Protein AF-A0A947ZD63-F1 (afdb_monomer_lite)

Radius of gyration: 18.35 Å; chains: 1; bounding box: 46×31×53 Å

Foldseek 3Di:
DPDPVVPPCLVVQEDEDEQVQDDPVSLVVSVVVVRAAYEYPDCPVPDNVSRHVDPVSNVVNVVVVVVVVVVVVCLCPPLPVVDDPDDDDVSVVVSVVSSVVVSVVVVVVVVVVD

Secondary structure (DSSP, 8-state):
---GGGGSSGGGSEEEE-GGG--HHHHHHHHHTT-SEEEESS-TT--HHHH-S-HHHHHHHHHHHHHHHHHHHHHHHHS-TT---S-SHHHHHHHHHHHHHHHHHHHHHHHHH-

Sequence (114 aa):
MFGRAARRNLWQIASPFDAGYASNANLKAIKDKGVKHVCFHKKRGISIAEMTKSLWIFKRLRNFRAGIEGMISYLKRCVGLDRCTWKGLDHFKSYAWAAVVSANAVLLGRMLIC

Structure (mmCIF, N/CA/C/O backbone):
data_AF-A0A947ZD63-F1
#
_entry.id   AF-A0A947ZD63-F1
#
loop_
_atom_site.group_PDB
_atom_site.id
_atom_site.type_symbol
_atom_site.label_atom_id
_atom_site.label_alt_id
_atom_site.label_comp_id
_atom_site.label_asym_id
_atom_site.label_entity_id
_atom_site.label_seq_id
_atom_site.pdbx_PDB_ins_code
_atom_site.Cartn_x
_atom_site.Cartn_y
_atom_site.Cartn_z
_atom_site.occupancy
_atom_site.B_iso_or_equiv
_atom_site.auth_seq_id
_atom_site.auth_comp_id
_atom_site.auth_asym_id
_atom_site.auth_atom_id
_atom_site.pdbx_PDB_model_num
ATOM 1 N N . MET A 1 1 ? -5.362 -20.966 28.071 1.00 34.56 1 MET A N 1
ATOM 2 C CA . MET A 1 1 ? -5.253 -21.631 26.754 1.00 34.56 1 MET A CA 1
ATOM 3 C C . MET A 1 1 ? -6.141 -20.911 25.737 1.00 34.56 1 MET A C 1
ATOM 5 O O . MET A 1 1 ? -7.329 -21.178 25.698 1.00 34.56 1 MET A O 1
ATOM 9 N N . PHE A 1 2 ? -5.608 -19.979 24.939 1.00 34.69 2 PHE A N 1
ATOM 10 C CA . PHE A 1 2 ? -6.352 -19.370 23.824 1.00 34.69 2 PHE A CA 1
ATOM 11 C C . PHE A 1 2 ? -5.728 -19.823 22.502 1.00 34.69 2 PHE A C 1
ATOM 13 O O . PHE A 1 2 ? -4.538 -19.637 22.250 1.00 34.69 2 PHE A O 1
ATOM 20 N N . GLY A 1 3 ? -6.537 -20.535 21.721 1.00 33.91 3 GLY A N 1
ATOM 21 C CA . GLY A 1 3 ? -6.114 -21.419 20.644 1.00 33.91 3 GLY A CA 1
ATOM 22 C C . GLY A 1 3 ? -5.348 -20.740 19.510 1.00 33.91 3 GLY A C 1
ATOM 23 O O . GLY A 1 3 ? -5.801 -19.785 18.881 1.00 33.91 3 GLY A O 1
ATOM 24 N N . ARG A 1 4 ? -4.213 -21.356 19.169 1.00 42.09 4 ARG A N 1
ATOM 25 C CA . ARG A 1 4 ? -3.399 -21.128 17.964 1.00 42.09 4 ARG A CA 1
ATOM 26 C C . ARG A 1 4 ? -4.185 -21.212 16.638 1.00 42.09 4 ARG A C 1
ATOM 28 O O . ARG A 1 4 ? -3.682 -20.726 15.628 1.00 42.09 4 ARG A O 1
ATOM 35 N N . ALA A 1 5 ? -5.401 -21.764 16.638 1.00 38.59 5 ALA A N 1
ATOM 36 C CA . ALA A 1 5 ? -6.229 -21.994 15.452 1.00 38.59 5 ALA A CA 1
ATOM 37 C C . ALA A 1 5 ? -6.822 -20.716 14.819 1.00 38.59 5 ALA A C 1
AT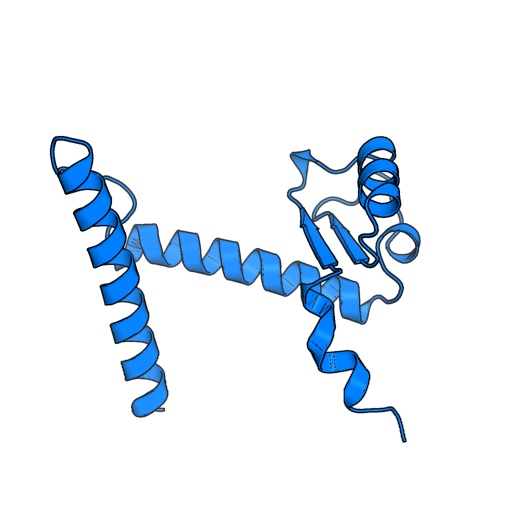OM 39 O O . ALA A 1 5 ? -6.961 -20.652 13.601 1.00 38.59 5 ALA A O 1
ATOM 40 N N . ALA A 1 6 ? -7.092 -19.655 15.591 1.00 44.16 6 ALA A N 1
ATOM 41 C CA . ALA A 1 6 ? -7.706 -18.427 15.056 1.00 44.16 6 ALA A CA 1
ATOM 42 C C . ALA A 1 6 ? -6.762 -17.577 14.174 1.00 44.16 6 ALA A C 1
ATOM 44 O O . ALA A 1 6 ? -7.188 -16.600 13.559 1.00 44.16 6 ALA A O 1
ATOM 45 N N . ARG A 1 7 ? -5.469 -17.929 14.100 1.00 49.38 7 ARG A N 1
ATOM 46 C CA . ARG A 1 7 ? -4.450 -17.157 13.372 1.00 49.38 7 ARG A CA 1
ATOM 47 C C . ARG A 1 7 ? -4.406 -17.416 11.864 1.00 49.38 7 ARG A C 1
ATOM 49 O O . ARG A 1 7 ? -3.915 -16.54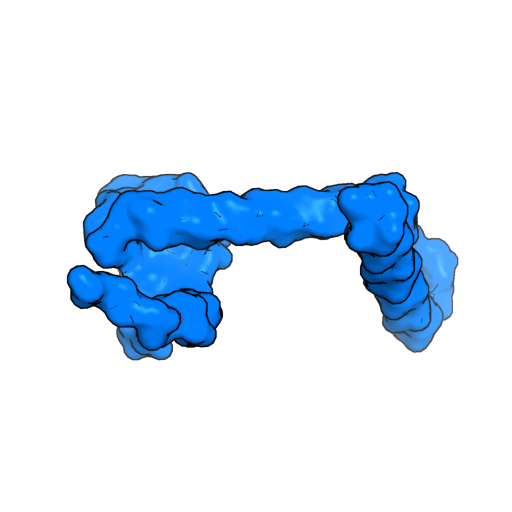9 11.149 1.00 49.38 7 ARG A O 1
ATOM 56 N N . ARG A 1 8 ? -4.900 -18.558 11.371 1.00 47.03 8 ARG A N 1
ATOM 57 C CA . ARG A 1 8 ? -4.684 -18.967 9.966 1.00 47.03 8 ARG A CA 1
ATOM 58 C C . ARG A 1 8 ? -5.659 -18.347 8.959 1.00 47.03 8 ARG A C 1
ATOM 60 O O . ARG A 1 8 ? -5.320 -18.280 7.786 1.00 47.03 8 ARG A O 1
ATOM 67 N N . ASN A 1 9 ? -6.799 -17.807 9.402 1.00 51.88 9 ASN A N 1
ATOM 68 C CA . ASN A 1 9 ? -7.886 -17.442 8.477 1.00 51.88 9 ASN A CA 1
ATOM 69 C C . ASN A 1 9 ? -8.280 -15.960 8.537 1.00 51.88 9 ASN A C 1
ATOM 71 O O . ASN A 1 9 ? -9.207 -15.559 7.843 1.00 51.88 9 ASN A O 1
ATOM 75 N N . LEU A 1 10 ? -7.602 -15.131 9.346 1.00 55.19 10 LEU A N 1
ATOM 76 C CA . LEU A 1 10 ? -7.974 -13.720 9.531 1.00 55.19 10 LEU A CA 1
ATOM 77 C C . LEU A 1 10 ? -8.042 -12.966 8.193 1.00 55.19 10 LEU A C 1
ATOM 79 O O . LEU A 1 10 ? -8.938 -12.157 8.000 1.00 55.19 10 LEU A O 1
ATOM 83 N N . TRP A 1 11 ? -7.144 -13.282 7.260 1.00 54.34 11 TRP A N 1
ATOM 84 C CA . TRP A 1 11 ? -7.041 -12.625 5.954 1.00 54.34 11 TRP A CA 1
ATOM 85 C C . TRP A 1 11 ? -8.070 -13.094 4.918 1.00 54.34 11 TRP A C 1
ATOM 87 O O . TRP A 1 11 ? -8.286 -12.397 3.938 1.00 54.34 11 TRP A O 1
ATOM 97 N N . GLN A 1 12 ? -8.733 -14.236 5.129 1.00 56.41 12 GLN A N 1
ATOM 98 C CA . GLN A 1 12 ? -9.784 -14.727 4.221 1.00 56.41 12 GLN A CA 1
ATOM 99 C C . GLN A 1 12 ? -11.131 -14.027 4.448 1.00 56.41 12 GLN A C 1
ATOM 101 O O . GLN A 1 12 ? -12.002 -14.046 3.589 1.00 56.41 12 GLN A O 1
ATOM 106 N N . ILE A 1 13 ? -11.312 -13.422 5.624 1.00 61.84 13 ILE A N 1
ATOM 107 C CA . ILE A 1 13 ? -12.584 -12.845 6.090 1.00 61.84 13 ILE A CA 1
ATOM 108 C C . ILE A 1 13 ? -12.427 -11.392 6.545 1.00 61.84 13 ILE A C 1
ATOM 110 O O . ILE A 1 13 ? -13.314 -10.864 7.225 1.00 61.84 13 ILE A O 1
ATOM 114 N N . ALA A 1 14 ? -11.295 -10.759 6.228 1.00 72.62 14 ALA A N 1
ATOM 115 C CA . ALA A 1 14 ? -11.003 -9.393 6.620 1.00 72.62 14 ALA A CA 1
ATOM 116 C C . ALA A 1 14 ? -10.478 -8.564 5.456 1.00 72.62 14 ALA A C 1
ATOM 118 O O . ALA A 1 14 ? -9.602 -9.010 4.720 1.00 72.62 14 ALA A O 1
ATOM 119 N N . SER A 1 15 ? -10.987 -7.342 5.320 1.00 72.75 15 SER A N 1
ATOM 120 C CA . SER A 1 15 ? -10.625 -6.469 4.208 1.00 72.75 15 SER A CA 1
ATOM 121 C C . SER A 1 15 ? -10.419 -5.023 4.679 1.00 72.75 15 SER A C 1
ATOM 123 O O . SER A 1 15 ? -11.319 -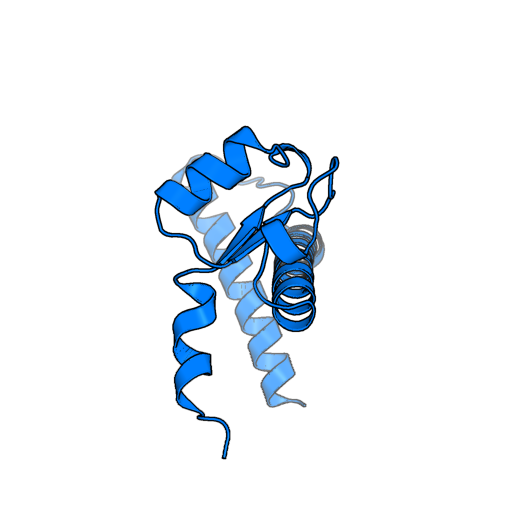4.440 5.304 1.00 72.75 15 SER A O 1
ATOM 125 N N . PRO A 1 16 ? -9.221 -4.447 4.459 1.00 77.50 16 PRO A N 1
ATOM 126 C CA . PRO A 1 16 ? -8.979 -3.029 4.653 1.00 77.50 16 PRO A CA 1
ATOM 127 C C . PRO A 1 16 ? -9.387 -2.248 3.401 1.00 77.50 16 PRO A C 1
ATOM 129 O O . PRO A 1 16 ? -8.937 -2.546 2.299 1.00 77.50 16 PRO A O 1
ATOM 132 N N . PHE A 1 17 ? -10.190 -1.208 3.584 1.00 81.44 17 PHE A N 1
ATOM 133 C CA . PHE A 1 17 ? -10.672 -0.368 2.494 1.00 81.44 17 PHE A CA 1
ATOM 134 C C . PHE A 1 17 ? -10.180 1.067 2.629 1.00 81.44 17 PHE A C 1
ATOM 136 O O . PHE A 1 17 ? -9.953 1.583 3.734 1.00 81.44 17 PHE A O 1
ATOM 143 N N . ASP A 1 18 ? -10.078 1.733 1.482 1.00 78.94 18 ASP A N 1
ATOM 144 C CA . ASP A 1 18 ? -9.765 3.150 1.434 1.00 78.94 18 ASP A CA 1
ATOM 145 C C . ASP A 1 18 ? -10.878 4.005 2.021 1.00 78.94 18 ASP A C 1
ATOM 147 O O . ASP A 1 18 ? -12.062 3.660 2.044 1.00 78.94 18 ASP A O 1
ATOM 151 N N . ALA A 1 19 ? -10.475 5.186 2.477 1.00 73.62 19 ALA A N 1
ATOM 152 C CA . ALA A 1 19 ? -11.371 6.160 3.075 1.00 73.62 19 ALA A CA 1
ATOM 153 C C . ALA A 1 19 ? -12.510 6.611 2.140 1.00 73.62 19 ALA A C 1
ATOM 155 O O . ALA A 1 19 ? -13.544 7.060 2.634 1.00 73.62 19 ALA A O 1
ATOM 156 N N . GLY A 1 20 ? -12.328 6.503 0.818 1.00 80.56 20 GLY A N 1
ATOM 157 C CA . GLY A 1 20 ? -13.355 6.813 -0.182 1.00 80.56 20 GLY A CA 1
ATOM 158 C C . GLY A 1 20 ? -14.541 5.843 -0.169 1.00 80.56 20 GLY A C 1
ATOM 159 O O . GLY A 1 20 ? -15.645 6.239 -0.524 1.00 80.56 20 GLY A O 1
ATOM 160 N N . TYR A 1 21 ? -14.346 4.616 0.324 1.00 82.50 21 TYR A N 1
ATOM 161 C CA . TYR A 1 21 ? -15.384 3.582 0.393 1.00 82.50 21 TYR A CA 1
ATOM 162 C C . TYR A 1 21 ? -16.104 3.526 1.744 1.00 82.50 21 TYR A C 1
ATOM 164 O O . TYR A 1 21 ? -16.970 2.674 1.940 1.00 82.50 21 TYR A O 1
ATOM 172 N N . ALA A 1 22 ? -15.764 4.411 2.683 1.00 84.19 22 ALA A N 1
ATOM 173 C CA . ALA A 1 22 ? -16.363 4.422 4.010 1.00 84.19 22 ALA A CA 1
ATOM 174 C C . ALA A 1 22 ? -17.814 4.931 3.950 1.00 84.19 22 ALA A C 1
ATOM 176 O O . ALA A 1 22 ? -18.060 6.133 3.856 1.00 84.19 22 ALA A O 1
ATOM 177 N N . SER A 1 23 ? -18.780 4.016 4.013 1.00 85.94 23 SER A N 1
ATOM 178 C CA . SER A 1 23 ? -20.204 4.323 4.169 1.00 85.94 23 SER A CA 1
ATOM 179 C C . SER A 1 23 ? -20.918 3.184 4.901 1.00 85.94 23 SER A C 1
ATOM 181 O O . SER A 1 23 ? -20.487 2.030 4.837 1.00 85.94 23 SER A O 1
ATOM 183 N N . ASN A 1 24 ? -22.021 3.494 5.589 1.00 85.38 24 ASN A N 1
ATOM 184 C CA . ASN A 1 24 ? -22.844 2.475 6.254 1.00 85.38 24 ASN A CA 1
ATOM 185 C C . ASN A 1 24 ? -23.428 1.469 5.251 1.00 85.38 24 ASN A C 1
ATOM 187 O O . ASN A 1 24 ? -23.449 0.269 5.522 1.00 85.38 24 ASN A O 1
ATOM 191 N N . ALA A 1 25 ? -23.827 1.944 4.066 1.00 87.88 25 ALA A N 1
ATOM 192 C CA . ALA A 1 25 ? -24.307 1.091 2.983 1.00 87.88 25 ALA A CA 1
ATOM 193 C C . ALA A 1 25 ? -23.232 0.089 2.530 1.00 87.88 25 ALA A C 1
ATOM 195 O O . ALA A 1 25 ? -23.509 -1.106 2.433 1.00 87.88 25 ALA A O 1
ATOM 196 N N . ASN A 1 26 ? -21.987 0.546 2.344 1.00 87.69 26 ASN A N 1
ATOM 197 C CA . ASN A 1 26 ? -20.880 -0.333 1.972 1.00 87.69 26 ASN A CA 1
ATOM 198 C C . ASN A 1 26 ? -20.543 -1.317 3.088 1.00 87.69 26 ASN A C 1
ATOM 200 O O . ASN A 1 26 ? -20.322 -2.491 2.809 1.00 87.69 26 ASN A O 1
ATOM 204 N N . LEU A 1 27 ? -20.538 -0.876 4.350 1.00 86.69 27 LEU A N 1
ATOM 205 C CA . LEU A 1 27 ? -20.299 -1.767 5.484 1.00 86.69 27 LEU A CA 1
ATOM 206 C C . LEU A 1 27 ? -21.311 -2.915 5.515 1.00 86.69 27 LEU A C 1
ATOM 208 O O . LEU A 1 27 ? -20.912 -4.066 5.691 1.00 86.69 27 LEU A O 1
ATOM 212 N N . LYS A 1 28 ? -22.598 -2.608 5.316 1.00 87.94 28 LYS A N 1
ATOM 213 C CA . LYS A 1 28 ? -23.662 -3.613 5.262 1.00 87.94 28 LYS A CA 1
ATOM 214 C C . LYS A 1 28 ? -23.457 -4.564 4.081 1.00 87.94 28 LYS A C 1
ATOM 216 O O . LYS A 1 28 ? -23.314 -5.760 4.299 1.00 87.94 28 LYS A O 1
ATOM 221 N N . ALA A 1 29 ? -23.280 -4.030 2.872 1.00 89.44 29 ALA A N 1
ATOM 222 C CA . ALA A 1 29 ? -23.063 -4.835 1.670 1.00 89.44 29 ALA A CA 1
ATOM 223 C C . ALA A 1 29 ? -21.830 -5.757 1.767 1.00 89.44 29 ALA A C 1
ATOM 225 O O . ALA A 1 29 ? -21.843 -6.882 1.272 1.00 89.44 29 ALA A O 1
ATOM 226 N N . ILE A 1 30 ? -20.750 -5.302 2.408 1.00 87.62 30 ILE A N 1
ATOM 227 C CA . ILE A 1 30 ? -19.536 -6.101 2.615 1.00 87.62 30 ILE A CA 1
ATOM 228 C C . ILE A 1 30 ? -19.780 -7.223 3.636 1.00 87.62 30 ILE A C 1
ATOM 230 O O . ILE A 1 30 ? -19.307 -8.346 3.439 1.00 87.62 30 ILE A O 1
ATOM 234 N N . LYS A 1 31 ? -20.526 -6.946 4.711 1.00 86.25 31 LYS A N 1
ATOM 235 C CA . LYS A 1 31 ? -20.910 -7.969 5.692 1.00 86.25 31 LYS A CA 1
ATOM 236 C C . LYS A 1 31 ? -21.864 -9.004 5.104 1.00 86.25 31 LYS A C 1
ATOM 238 O O . LYS A 1 31 ? -21.680 -10.187 5.374 1.00 86.25 31 LYS A O 1
ATOM 243 N N . ASP A 1 32 ? -22.804 -8.579 4.264 1.00 88.50 32 ASP A N 1
ATOM 244 C CA . ASP A 1 32 ? -23.742 -9.467 3.565 1.00 88.50 32 ASP A CA 1
ATOM 245 C C . ASP A 1 32 ? -23.000 -10.432 2.621 1.00 88.50 32 ASP A C 1
ATOM 247 O O . ASP A 1 32 ? -23.385 -11.588 2.473 1.00 88.50 32 ASP A O 1
ATOM 251 N N . LYS A 1 33 ? -21.857 -10.006 2.064 1.00 87.50 33 LYS A N 1
ATOM 252 C CA . LYS A 1 33 ? -20.934 -10.861 1.289 1.00 87.50 33 LYS A CA 1
ATOM 253 C C . LYS A 1 33 ? -20.090 -11.821 2.145 1.00 87.50 33 LYS A C 1
ATOM 255 O O . LYS A 1 33 ? -19.243 -12.530 1.609 1.00 87.50 33 LYS A O 1
ATOM 260 N N . GLY A 1 34 ? -20.278 -11.846 3.466 1.00 83.69 34 GLY A N 1
ATOM 261 C CA . GLY A 1 34 ? -19.617 -12.784 4.380 1.00 83.69 34 GLY A CA 1
ATOM 262 C C . GLY A 1 34 ? -18.290 -12.304 4.983 1.00 83.69 34 GLY A C 1
ATOM 263 O O . GLY A 1 34 ? -17.640 -13.060 5.713 1.00 83.69 34 GLY A O 1
ATOM 264 N N . VAL A 1 35 ? -17.874 -11.055 4.740 1.00 84.38 35 VAL A N 1
ATOM 265 C CA . VAL A 1 35 ? -16.655 -10.494 5.348 1.00 84.38 35 VAL A CA 1
ATOM 266 C C . VAL A 1 35 ? -16.922 -10.159 6.818 1.00 84.38 35 VAL A C 1
ATOM 268 O O . VAL A 1 35 ? -17.765 -9.330 7.154 1.00 84.38 35 VAL A O 1
ATOM 271 N N . LYS A 1 36 ? -16.176 -10.794 7.728 1.00 82.62 36 LYS A N 1
ATOM 272 C CA . LYS A 1 36 ? -16.393 -10.694 9.183 1.00 82.62 36 LYS A CA 1
ATOM 273 C C . LYS A 1 36 ? -15.704 -9.488 9.821 1.00 82.62 36 LYS A C 1
ATOM 275 O O . LYS A 1 36 ? -16.106 -9.059 10.905 1.00 82.62 36 LYS A O 1
ATOM 280 N N . HIS A 1 37 ? -14.639 -8.976 9.205 1.00 85.19 37 HIS A N 1
ATOM 281 C CA . HIS A 1 37 ? -13.840 -7.877 9.746 1.00 85.19 37 HIS A CA 1
ATOM 282 C C . HIS A 1 37 ? -13.559 -6.829 8.670 1.00 85.19 37 HIS A C 1
ATOM 284 O O . HIS A 1 37 ? -12.717 -7.018 7.796 1.00 85.19 37 HIS A O 1
ATOM 290 N N . VAL A 1 38 ? -14.247 -5.699 8.746 1.00 85.31 38 VAL A N 1
ATOM 291 C CA . VAL A 1 38 ? -14.113 -4.611 7.774 1.00 85.31 38 VAL A CA 1
ATOM 292 C C . VAL A 1 38 ? -13.350 -3.478 8.434 1.00 85.31 38 VAL A C 1
ATOM 294 O O . VAL A 1 38 ? -13.672 -3.097 9.552 1.00 85.31 38 VAL A O 1
ATOM 297 N N . CYS A 1 39 ? -12.331 -2.932 7.777 1.00 86.88 39 CYS A N 1
ATOM 298 C CA . CYS A 1 39 ? -11.576 -1.806 8.323 1.00 86.88 39 CYS A CA 1
ATOM 299 C C . CYS A 1 39 ? -11.567 -0.641 7.339 1.00 86.88 39 CYS A C 1
ATOM 301 O O . CYS A 1 39 ? -10.870 -0.693 6.329 1.00 86.88 39 CYS A O 1
ATOM 303 N N . PHE A 1 40 ? -12.270 0.440 7.676 1.00 85.75 40 PHE A N 1
ATOM 304 C CA . PHE A 1 40 ? -12.159 1.711 6.963 1.00 85.75 40 PHE A CA 1
ATOM 305 C C . PHE A 1 40 ? -11.132 2.623 7.634 1.00 85.75 40 PHE A C 1
ATOM 307 O O . PHE A 1 40 ? -11.087 2.741 8.862 1.00 85.75 40 PHE A O 1
ATOM 314 N N . HIS A 1 41 ? -10.303 3.295 6.830 1.00 77.00 41 HIS A N 1
ATOM 315 C CA . HIS A 1 41 ? -9.318 4.245 7.351 1.00 77.00 41 HIS A CA 1
ATOM 316 C C . HIS A 1 41 ? -9.978 5.479 7.997 1.00 77.00 41 HIS A C 1
ATOM 318 O O . HIS A 1 41 ? -9.628 5.852 9.118 1.00 77.00 41 HIS A O 1
ATOM 324 N N . LYS A 1 42 ? -10.973 6.077 7.322 1.00 76.31 42 LYS A N 1
ATOM 325 C CA . LYS A 1 42 ? -11.826 7.133 7.890 1.00 76.31 42 LYS A CA 1
ATOM 326 C C . LYS A 1 42 ? -13.095 6.512 8.461 1.00 76.31 42 LYS A C 1
ATOM 328 O O . LYS A 1 42 ? -13.762 5.742 7.782 1.00 76.31 42 LYS A O 1
ATOM 333 N N . LYS A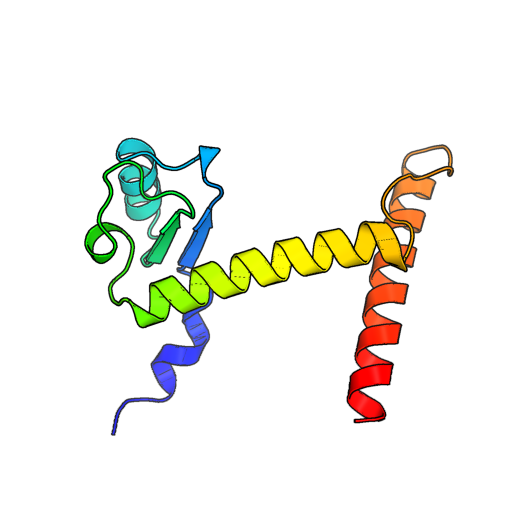 1 43 ? -13.441 6.890 9.694 1.00 70.88 43 LYS A N 1
ATOM 334 C CA . LYS A 1 43 ? -14.590 6.321 10.408 1.00 70.88 43 LYS A CA 1
ATOM 335 C C . LYS A 1 43 ? -15.937 6.795 9.850 1.00 70.88 43 LYS A C 1
ATOM 337 O O . LYS A 1 43 ? -16.867 6.017 9.897 1.00 70.88 43 LYS A O 1
ATOM 342 N N . ARG A 1 44 ? -16.053 8.023 9.313 1.00 77.44 44 ARG A N 1
ATOM 343 C CA . ARG A 1 44 ? -17.305 8.606 8.754 1.00 77.44 44 ARG A CA 1
ATOM 344 C C . ARG A 1 44 ? -18.583 8.255 9.559 1.00 77.44 44 ARG A C 1
ATOM 346 O O . ARG A 1 44 ? -19.588 7.861 8.985 1.00 77.44 44 ARG A O 1
ATOM 353 N N . GLY A 1 45 ? -18.526 8.362 10.890 1.00 76.38 45 GLY A N 1
ATOM 354 C CA . GLY A 1 45 ? -19.654 8.044 11.783 1.00 76.38 45 GLY A CA 1
ATOM 355 C C . GLY A 1 45 ? -19.834 6.560 12.138 1.00 76.38 45 GLY A C 1
ATOM 356 O O . GLY A 1 45 ? -20.684 6.243 12.956 1.00 76.38 45 GLY A O 1
ATOM 357 N N . ILE A 1 46 ? -19.016 5.661 11.588 1.00 82.50 46 ILE A N 1
ATOM 358 C CA . ILE A 1 46 ? -19.023 4.221 11.860 1.00 82.50 46 ILE A CA 1
ATOM 359 C C . ILE A 1 46 ? -18.136 3.916 13.069 1.00 82.50 46 ILE A C 1
ATOM 361 O O . ILE A 1 46 ? -16.950 4.279 13.111 1.00 82.50 46 ILE A O 1
ATOM 365 N N . SER A 1 47 ? -18.683 3.207 14.053 1.00 82.75 47 SER A N 1
ATOM 366 C CA . SER A 1 47 ? -17.919 2.782 15.222 1.00 82.75 47 SER A CA 1
ATOM 367 C C . SER A 1 47 ? -16.971 1.619 14.890 1.00 82.75 47 SER A C 1
ATOM 369 O O . SER A 1 47 ? -17.182 0.822 13.974 1.00 82.75 47 SER A O 1
ATOM 371 N N . ILE A 1 48 ? -15.885 1.481 15.659 1.00 80.75 48 ILE A N 1
ATOM 372 C CA . ILE A 1 48 ? -14.946 0.358 15.473 1.00 80.75 48 ILE A CA 1
ATOM 373 C C . ILE A 1 48 ? -15.614 -0.984 15.813 1.00 80.75 48 ILE A C 1
ATOM 375 O O . ILE A 1 48 ? -15.271 -1.996 15.200 1.00 80.75 48 ILE A O 1
ATOM 379 N N . ALA A 1 49 ? -16.575 -0.977 16.741 1.00 82.44 49 ALA A N 1
ATOM 380 C CA . ALA A 1 49 ? -17.353 -2.150 17.125 1.00 82.44 49 ALA A CA 1
ATOM 381 C C . ALA A 1 49 ? -18.237 -2.657 15.973 1.00 82.44 49 ALA A C 1
ATOM 383 O O . ALA A 1 49 ? -18.352 -3.862 15.762 1.00 82.44 49 ALA A O 1
ATOM 384 N N . GLU A 1 50 ? -18.800 -1.750 15.170 1.00 80.88 50 GLU A N 1
ATOM 385 C CA . GLU A 1 50 ? -19.549 -2.125 13.966 1.00 80.88 50 GLU A CA 1
ATOM 386 C C . GLU A 1 50 ? -18.634 -2.664 12.864 1.00 80.88 50 GLU A C 1
ATOM 388 O O . GLU A 1 50 ? -19.016 -3.571 12.129 1.00 80.88 50 GLU A O 1
ATOM 393 N N . MET A 1 51 ? -17.413 -2.147 12.755 1.00 81.50 51 MET A N 1
ATOM 394 C CA . MET A 1 51 ? -16.424 -2.558 11.754 1.00 81.50 51 MET A CA 1
ATOM 395 C C . MET A 1 51 ? -15.781 -3.920 12.055 1.00 81.50 51 MET A C 1
ATOM 397 O O . MET A 1 51 ? -15.648 -4.783 11.182 1.00 81.50 51 MET A O 1
ATOM 401 N N . THR A 1 52 ? -15.364 -4.129 13.302 1.00 82.94 52 THR A N 1
ATOM 402 C CA . THR A 1 52 ? -14.553 -5.280 13.710 1.00 82.94 52 THR A CA 1
ATOM 403 C C . THR A 1 52 ? -14.906 -5.741 15.117 1.00 82.94 52 THR A C 1
ATOM 405 O O . THR A 1 52 ? -15.285 -4.947 15.968 1.00 82.94 52 THR A O 1
ATOM 408 N N . LYS A 1 53 ? -14.680 -7.029 15.401 1.00 81.25 53 LYS A N 1
ATOM 409 C CA . LYS A 1 53 ? -14.952 -7.612 16.724 1.00 81.25 53 LYS A CA 1
ATOM 410 C C . LYS A 1 53 ? -14.022 -7.104 17.834 1.00 81.25 53 LYS A C 1
ATOM 412 O O . LYS A 1 53 ? -14.337 -7.279 19.003 1.00 81.25 53 LYS A O 1
ATOM 417 N N . SER A 1 54 ? -12.858 -6.541 17.499 1.00 84.19 54 SER A N 1
ATOM 418 C CA . SER A 1 54 ? -11.916 -6.034 18.499 1.00 84.19 54 SER A CA 1
ATOM 419 C C . SER A 1 54 ? -11.016 -4.925 17.961 1.00 84.19 54 SER A C 1
ATOM 421 O O . SER A 1 54 ? -10.622 -4.915 16.791 1.00 84.19 54 SER A O 1
ATOM 423 N N . LEU A 1 55 ? -10.608 -4.028 18.864 1.00 85.12 55 LEU A N 1
ATOM 424 C CA . LEU A 1 55 ? -9.646 -2.960 18.576 1.00 85.12 55 LEU A CA 1
ATOM 425 C C . LEU A 1 55 ? -8.303 -3.500 18.066 1.00 85.12 55 LEU A C 1
ATOM 427 O O . LEU A 1 55 ? -7.649 -2.852 17.250 1.00 85.12 55 LEU A O 1
ATOM 431 N N . TRP A 1 56 ? -7.888 -4.683 18.524 1.00 86.50 56 TRP A N 1
ATOM 432 C CA . TRP A 1 56 ? -6.652 -5.315 18.070 1.00 86.50 56 TRP A CA 1
ATOM 433 C C . TRP A 1 56 ? -6.722 -5.715 16.590 1.00 86.50 56 TRP A C 1
ATOM 435 O O . TRP A 1 56 ? -5.803 -5.399 15.834 1.00 86.50 56 TRP A O 1
ATOM 445 N N . ILE A 1 57 ? -7.827 -6.334 16.149 1.00 84.81 57 ILE A N 1
ATOM 446 C CA . ILE A 1 57 ? -8.030 -6.695 14.734 1.00 84.81 57 ILE A CA 1
ATOM 447 C C . ILE A 1 57 ? -8.070 -5.429 13.876 1.00 84.81 57 ILE A C 1
ATOM 449 O O . ILE A 1 57 ? -7.413 -5.368 12.839 1.00 84.81 57 ILE A O 1
ATOM 453 N N . PHE A 1 58 ? -8.771 -4.393 14.338 1.00 86.25 58 PHE A N 1
ATOM 454 C CA . PHE A 1 58 ? -8.819 -3.106 13.651 1.00 86.25 58 PHE A CA 1
ATOM 455 C C . PHE A 1 58 ? -7.428 -2.483 13.461 1.00 86.25 58 PHE A C 1
ATOM 457 O O . PHE A 1 58 ? -7.068 -2.102 12.347 1.00 86.25 58 PHE A O 1
ATOM 464 N N . LYS A 1 59 ? -6.608 -2.428 14.522 1.00 87.44 59 LYS A N 1
ATOM 465 C CA . LYS A 1 59 ? -5.219 -1.941 14.432 1.00 87.44 59 LYS A CA 1
ATOM 466 C C . LYS A 1 59 ? -4.397 -2.782 13.453 1.00 87.44 59 LYS A C 1
ATOM 468 O O . LYS A 1 59 ? -3.664 -2.223 12.643 1.00 87.44 59 LYS A O 1
ATOM 473 N N . ARG A 1 60 ? -4.551 -4.108 13.478 1.00 87.75 60 ARG A N 1
ATOM 474 C CA . ARG A 1 60 ? -3.836 -5.021 12.575 1.00 87.75 60 ARG A CA 1
ATOM 4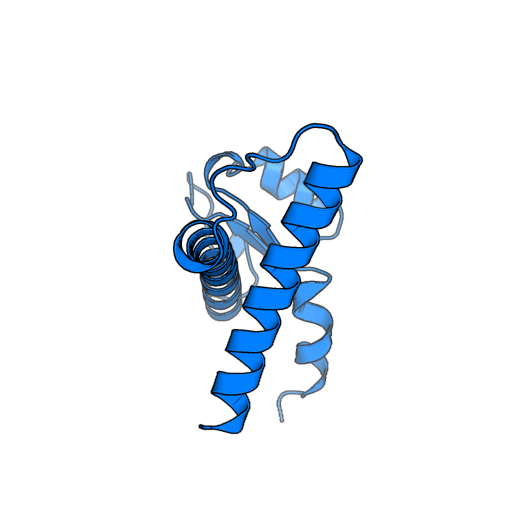75 C C . ARG A 1 60 ? -4.199 -4.792 11.106 1.00 87.75 60 ARG A C 1
ATOM 477 O O . ARG A 1 60 ? -3.298 -4.707 10.279 1.00 87.75 60 ARG A O 1
ATOM 484 N N . LEU A 1 61 ? -5.485 -4.641 10.786 1.00 87.00 61 LEU A N 1
ATOM 485 C CA . LEU A 1 61 ? -5.948 -4.364 9.419 1.00 87.00 61 LEU A CA 1
ATOM 486 C C . LEU A 1 61 ? -5.495 -2.991 8.926 1.00 87.00 61 LEU A C 1
ATOM 488 O O . LEU A 1 61 ? -5.064 -2.853 7.782 1.00 87.00 61 LEU A O 1
ATOM 492 N N . ARG A 1 62 ? -5.518 -1.986 9.805 1.00 87.62 62 ARG A N 1
ATOM 493 C CA . ARG A 1 62 ? -4.984 -0.661 9.491 1.00 87.62 62 ARG A CA 1
ATOM 494 C C . ARG A 1 62 ? -3.486 -0.712 9.178 1.00 87.62 62 ARG A C 1
ATOM 496 O O . ARG A 1 62 ? -3.070 -0.136 8.177 1.00 87.62 62 ARG A O 1
ATOM 503 N N . ASN A 1 63 ? -2.696 -1.394 10.009 1.00 88.81 63 ASN A N 1
ATOM 504 C CA . ASN A 1 63 ? -1.251 -1.524 9.805 1.00 88.81 63 ASN A CA 1
ATOM 505 C C . ASN A 1 63 ? -0.932 -2.298 8.523 1.00 88.81 63 ASN A C 1
ATOM 507 O O . ASN A 1 63 ? -0.008 -1.937 7.807 1.00 88.81 63 ASN A O 1
ATOM 511 N N . PHE A 1 64 ? -1.725 -3.319 8.199 1.00 88.19 64 PHE A N 1
ATOM 512 C CA . PHE A 1 64 ? -1.580 -4.053 6.947 1.00 88.19 64 PHE A CA 1
ATOM 513 C C . PHE A 1 64 ? -1.819 -3.164 5.721 1.00 88.19 64 PHE A C 1
ATOM 515 O O . PHE A 1 64 ? -1.005 -3.162 4.803 1.00 88.19 64 PHE A O 1
ATOM 522 N N . ARG A 1 65 ? -2.875 -2.337 5.739 1.00 87.94 65 ARG A N 1
ATOM 523 C CA . ARG A 1 65 ? -3.138 -1.347 4.681 1.00 87.94 65 ARG A CA 1
ATOM 524 C C . ARG A 1 65 ? -1.970 -0.372 4.512 1.00 87.94 65 ARG A C 1
ATOM 526 O O . ARG A 1 65 ? -1.518 -0.152 3.397 1.00 87.94 65 ARG A O 1
ATOM 533 N N . ALA A 1 66 ? -1.458 0.161 5.623 1.00 89.38 66 ALA A N 1
ATOM 534 C CA . ALA A 1 66 ? -0.290 1.041 5.609 1.00 89.38 66 ALA A CA 1
ATOM 535 C C . ALA A 1 66 ? 0.963 0.330 5.060 1.00 89.38 66 ALA A C 1
ATOM 537 O O . ALA A 1 66 ? 1.743 0.936 4.334 1.00 89.38 66 ALA A O 1
ATOM 538 N N . GLY A 1 67 ? 1.132 -0.965 5.350 1.00 90.75 67 GLY A N 1
ATOM 539 C CA . GLY A 1 67 ? 2.192 -1.792 4.771 1.00 90.75 67 GLY A CA 1
ATOM 540 C C . GLY A 1 67 ? 2.081 -1.929 3.249 1.00 90.75 67 GLY A C 1
ATOM 541 O O . GLY A 1 67 ? 3.088 -1.803 2.558 1.00 90.75 67 GLY A O 1
ATOM 542 N N . ILE A 1 68 ? 0.867 -2.114 2.715 1.00 89.56 68 ILE A N 1
ATOM 543 C CA . ILE A 1 68 ? 0.620 -2.132 1.261 1.00 89.56 68 ILE A CA 1
ATOM 544 C C . ILE A 1 68 ? 0.969 -0.776 0.634 1.00 89.56 68 ILE A C 1
ATOM 546 O O . ILE A 1 68 ? 1.694 -0.734 -0.358 1.00 89.56 68 ILE A O 1
ATOM 550 N N . GLU A 1 69 ? 0.509 0.333 1.220 1.00 90.81 69 GLU A N 1
ATOM 551 C CA . GLU A 1 69 ? 0.841 1.687 0.744 1.00 90.81 69 GLU A CA 1
ATOM 552 C C . GLU A 1 69 ? 2.355 1.940 0.765 1.00 90.81 69 GLU A C 1
ATOM 554 O O . GLU A 1 69 ? 2.915 2.477 -0.193 1.00 90.81 69 GLU A O 1
ATOM 559 N N . GLY A 1 70 ? 3.029 1.493 1.829 1.00 92.75 70 GLY A N 1
ATOM 560 C CA . GLY A 1 70 ? 4.482 1.535 1.952 1.00 92.75 70 GLY A CA 1
ATOM 561 C C . GLY A 1 70 ? 5.187 0.730 0.859 1.00 92.75 70 GLY A C 1
ATOM 562 O O . GLY A 1 70 ? 6.131 1.234 0.253 1.00 92.75 70 GLY A O 1
ATOM 563 N N . MET A 1 71 ? 4.698 -0.474 0.545 1.00 93.00 71 MET A N 1
ATOM 564 C CA . MET A 1 71 ? 5.252 -1.305 -0.526 1.00 93.00 71 MET A CA 1
ATOM 565 C C . MET A 1 71 ? 5.061 -0.665 -1.904 1.00 93.00 71 MET A C 1
ATOM 567 O O . MET A 1 71 ? 6.013 -0.592 -2.671 1.00 93.00 71 MET A O 1
ATOM 571 N N . ILE A 1 72 ? 3.874 -0.133 -2.216 1.00 92.12 72 ILE A N 1
ATOM 572 C CA . ILE A 1 72 ? 3.629 0.588 -3.479 1.00 92.12 72 ILE A CA 1
ATOM 573 C C . ILE A 1 72 ? 4.577 1.786 -3.600 1.00 92.12 72 ILE A C 1
ATOM 575 O O . ILE A 1 72 ? 5.185 2.016 -4.643 1.00 92.12 72 ILE A O 1
ATOM 579 N N . SER A 1 73 ? 4.723 2.544 -2.517 1.00 94.25 73 SER A N 1
ATOM 580 C CA . SER A 1 73 ? 5.635 3.679 -2.434 1.00 94.25 73 SER A CA 1
ATOM 581 C C . SER A 1 73 ? 7.095 3.266 -2.671 1.00 94.25 73 SER A C 1
ATOM 583 O O . SER A 1 73 ? 7.807 3.929 -3.425 1.00 94.25 73 SER A O 1
ATOM 585 N N . TYR A 1 74 ? 7.538 2.168 -2.053 1.00 94.31 74 TYR A N 1
ATOM 586 C CA . TYR A 1 74 ? 8.861 1.584 -2.276 1.00 94.31 74 TYR A CA 1
ATOM 587 C C . TYR A 1 74 ? 9.045 1.159 -3.736 1.00 94.31 74 TYR A C 1
ATOM 589 O O . TYR A 1 74 ? 10.044 1.525 -4.353 1.00 94.31 74 TYR A O 1
ATOM 597 N N . LEU A 1 75 ? 8.055 0.474 -4.318 1.00 93.94 75 LEU A N 1
ATOM 598 C CA . LEU A 1 75 ? 8.106 0.028 -5.708 1.00 93.94 75 LEU A CA 1
ATOM 599 C C . LEU A 1 75 ? 8.304 1.199 -6.680 1.00 93.94 75 LEU A C 1
ATOM 601 O O . LEU A 1 75 ? 9.157 1.157 -7.563 1.00 93.94 75 LEU A O 1
ATOM 605 N N . LYS A 1 76 ? 7.555 2.285 -6.483 1.00 93.38 76 LYS A N 1
ATOM 606 C CA . LYS A 1 76 ? 7.659 3.480 -7.326 1.00 93.38 76 LYS A CA 1
ATOM 607 C C . LYS A 1 76 ? 9.025 4.156 -7.225 1.00 93.38 76 LYS A C 1
ATOM 609 O O . LYS A 1 76 ? 9.618 4.483 -8.246 1.00 93.38 76 LYS A O 1
ATOM 614 N N . ARG A 1 77 ? 9.522 4.369 -6.001 1.00 92.88 77 ARG A N 1
ATOM 615 C CA . ARG A 1 77 ? 10.711 5.208 -5.764 1.00 92.88 77 ARG A CA 1
ATOM 616 C C . ARG A 1 77 ? 12.035 4.462 -5.858 1.00 92.88 77 ARG A C 1
ATOM 618 O O . ARG A 1 77 ? 13.024 5.063 -6.252 1.00 92.88 77 ARG A O 1
ATOM 625 N N . CYS A 1 78 ? 12.074 3.190 -5.470 1.00 91.31 78 CYS A N 1
ATOM 626 C CA . CYS A 1 78 ? 13.329 2.448 -5.329 1.00 91.31 78 CYS A CA 1
ATOM 627 C C . CYS A 1 78 ? 13.603 1.482 -6.483 1.00 91.31 78 CYS A C 1
ATOM 629 O O . CYS A 1 78 ? 14.765 1.212 -6.761 1.00 91.31 78 CYS A O 1
ATOM 631 N N . VAL A 1 79 ? 12.567 0.966 -7.153 1.00 91.00 79 VAL A N 1
ATOM 632 C CA . VAL A 1 79 ? 12.718 0.059 -8.313 1.00 91.00 79 VAL A CA 1
ATOM 633 C C . VAL A 1 79 ? 12.109 0.635 -9.595 1.00 91.00 79 VAL A C 1
ATOM 635 O O . VAL A 1 79 ? 11.949 -0.072 -10.584 1.00 91.00 79 VAL A O 1
ATOM 638 N N . GLY A 1 80 ? 11.775 1.928 -9.588 1.00 89.25 80 GLY A N 1
ATOM 639 C CA . GLY A 1 80 ? 11.402 2.681 -10.783 1.00 89.25 80 GLY A CA 1
ATOM 640 C C . GLY A 1 80 ? 9.962 2.509 -11.266 1.00 89.25 80 GLY A C 1
ATOM 641 O O . GLY A 1 80 ? 9.626 3.100 -12.283 1.00 89.25 80 GLY A O 1
ATOM 642 N N . LEU A 1 81 ? 9.076 1.802 -10.547 1.00 92.31 81 LEU A N 1
ATOM 643 C CA . LEU A 1 81 ? 7.697 1.508 -10.992 1.00 92.31 81 LEU A CA 1
ATOM 644 C C . LEU A 1 81 ? 6.769 2.749 -11.086 1.00 92.31 81 LEU A C 1
ATOM 646 O O . LEU A 1 81 ? 5.550 2.620 -11.149 1.00 92.31 81 LEU A O 1
ATOM 650 N N . ASP A 1 82 ? 7.312 3.964 -11.057 1.00 91.50 82 ASP A N 1
ATOM 651 C CA . ASP A 1 82 ? 6.555 5.203 -11.234 1.00 91.50 82 ASP A CA 1
ATOM 652 C C . ASP A 1 82 ? 6.215 5.488 -12.708 1.00 91.50 82 ASP A C 1
ATOM 654 O O . ASP A 1 82 ? 5.095 5.894 -13.019 1.00 91.5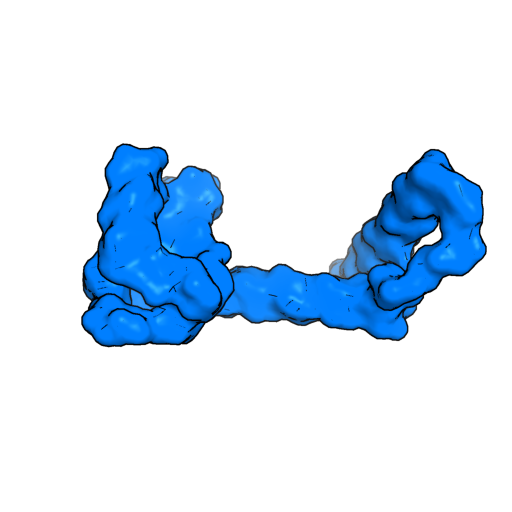0 82 ASP A O 1
ATOM 658 N N . ARG A 1 83 ? 7.147 5.229 -13.640 1.00 91.56 83 ARG A N 1
ATOM 659 C CA . ARG A 1 83 ? 6.930 5.462 -15.076 1.00 91.56 83 ARG A CA 1
ATOM 660 C C . ARG A 1 83 ? 7.623 4.408 -15.934 1.00 91.56 83 ARG A C 1
ATOM 662 O O . ARG A 1 83 ? 8.844 4.308 -15.951 1.00 91.56 83 ARG A O 1
ATOM 669 N N . CYS A 1 84 ? 6.833 3.688 -16.728 1.00 92.31 84 CYS A N 1
ATOM 670 C CA . CYS A 1 84 ? 7.352 2.767 -17.733 1.00 92.31 84 CYS A CA 1
ATOM 671 C C . CYS A 1 84 ? 7.723 3.533 -19.013 1.00 92.31 84 CYS A C 1
ATOM 673 O O . CYS A 1 84 ? 6.875 4.188 -19.616 1.00 92.31 84 CYS A O 1
ATOM 675 N N . THR A 1 85 ? 8.987 3.450 -19.430 1.00 92.69 85 THR A N 1
ATOM 676 C CA . THR A 1 85 ? 9.479 4.017 -20.701 1.00 92.69 85 THR A CA 1
ATOM 677 C C . THR A 1 85 ? 9.430 3.014 -21.856 1.00 92.69 85 THR A C 1
ATOM 679 O O . THR A 1 85 ? 9.726 3.368 -22.997 1.00 92.69 85 THR A O 1
ATOM 682 N N . TRP A 1 86 ? 9.063 1.760 -21.578 1.00 93.62 86 TRP A N 1
ATOM 683 C CA . TRP A 1 86 ? 9.050 0.682 -22.560 1.00 93.62 86 TRP A CA 1
ATOM 684 C C . TRP A 1 86 ? 7.733 0.696 -23.343 1.00 93.62 86 TRP A C 1
ATOM 686 O O . TRP A 1 86 ? 6.655 0.852 -22.769 1.00 93.62 86 TRP A O 1
ATOM 696 N N . LYS A 1 87 ? 7.807 0.551 -24.669 1.00 95.31 87 LYS A N 1
ATOM 697 C CA . LYS A 1 87 ? 6.646 0.705 -25.558 1.00 95.31 87 LYS A CA 1
ATOM 698 C C . LYS A 1 87 ? 5.940 -0.625 -25.805 1.00 95.31 87 LYS A C 1
ATOM 700 O O . LYS A 1 87 ? 6.575 -1.602 -26.175 1.00 95.31 87 LYS A O 1
ATOM 705 N N . GLY A 1 88 ? 4.613 -0.635 -25.706 1.00 96.44 88 GLY A N 1
ATOM 706 C CA . GLY A 1 88 ? 3.785 -1.814 -25.973 1.00 96.44 88 GLY A CA 1
ATOM 707 C C . GLY A 1 88 ? 3.474 -2.635 -24.720 1.00 96.44 88 GLY A C 1
ATOM 708 O O . GLY A 1 88 ? 4.205 -2.609 -23.730 1.00 96.44 88 GLY A O 1
ATOM 709 N N . LEU A 1 89 ? 2.353 -3.358 -24.766 1.00 95.38 89 LEU A N 1
ATOM 710 C CA . LEU A 1 89 ? 1.786 -4.046 -23.604 1.00 95.38 89 LEU A CA 1
ATOM 711 C C . LEU A 1 89 ? 2.708 -5.138 -23.049 1.00 95.38 89 LEU A C 1
ATOM 713 O O . LEU A 1 89 ? 2.848 -5.258 -21.834 1.00 95.38 89 LEU A O 1
ATOM 717 N N . ASP A 1 90 ? 3.344 -5.923 -23.915 1.00 96.75 90 ASP A N 1
ATOM 718 C CA . ASP A 1 90 ? 4.208 -7.018 -23.466 1.00 96.75 90 ASP A CA 1
ATOM 719 C C . ASP A 1 90 ? 5.476 -6.497 -22.793 1.00 96.75 90 ASP A C 1
ATOM 721 O O . ASP A 1 90 ? 5.871 -6.995 -21.741 1.00 96.75 90 ASP A O 1
ATOM 725 N N . HIS A 1 91 ? 6.040 -5.404 -23.304 1.00 95.25 91 HIS A N 1
ATOM 726 C CA . HIS A 1 91 ? 7.153 -4.728 -22.652 1.00 95.25 91 HIS A CA 1
ATOM 727 C C . HIS A 1 91 ? 6.737 -4.098 -21.315 1.00 95.25 91 HIS A C 1
ATOM 729 O O . HIS A 1 91 ? 7.486 -4.189 -20.347 1.00 95.25 91 HIS A O 1
ATOM 735 N N . PHE A 1 92 ? 5.530 -3.529 -21.215 1.00 94.69 92 PHE A N 1
ATOM 736 C CA . PHE A 1 92 ? 4.995 -3.045 -19.939 1.00 94.69 92 PHE A CA 1
ATOM 737 C C . PHE A 1 92 ? 4.849 -4.172 -18.904 1.00 94.69 92 PHE A C 1
ATOM 739 O O . PHE A 1 92 ? 5.244 -4.002 -17.749 1.00 94.69 92 PHE A O 1
ATOM 746 N N . LYS A 1 93 ? 4.330 -5.341 -19.307 1.00 95.56 93 LYS A N 1
ATOM 747 C CA . LYS A 1 93 ? 4.249 -6.519 -18.429 1.00 95.56 93 LYS A CA 1
ATOM 748 C C . LYS A 1 93 ? 5.641 -6.926 -17.947 1.00 95.56 93 LYS A C 1
ATOM 750 O O . LYS A 1 93 ? 5.834 -7.077 -16.744 1.00 95.56 93 LYS A O 1
ATOM 755 N N . SER A 1 94 ? 6.605 -7.053 -18.860 1.00 95.75 94 SER A N 1
ATOM 756 C CA . SER A 1 94 ? 7.994 -7.395 -18.526 1.00 95.75 94 SER A CA 1
ATOM 757 C C . SER A 1 94 ? 8.625 -6.379 -17.573 1.00 95.75 94 SER A C 1
ATOM 759 O O . SER A 1 94 ? 9.276 -6.765 -16.606 1.00 95.75 94 SER A O 1
ATOM 761 N N . TYR A 1 95 ? 8.370 -5.087 -17.785 1.00 95.12 95 TYR A N 1
ATOM 762 C CA . TYR A 1 95 ? 8.824 -4.011 -16.908 1.00 95.12 95 TYR A CA 1
ATOM 763 C C . TYR A 1 95 ? 8.255 -4.140 -15.486 1.00 95.12 95 TYR A C 1
ATOM 765 O O . TYR A 1 95 ? 8.999 -4.087 -14.506 1.00 95.12 95 TYR A O 1
ATOM 773 N N . ALA A 1 96 ? 6.944 -4.368 -15.361 1.00 94.12 96 ALA A N 1
ATOM 774 C CA . ALA A 1 96 ? 6.298 -4.569 -14.065 1.00 94.12 96 ALA A CA 1
ATOM 775 C C . ALA A 1 96 ? 6.846 -5.813 -13.341 1.00 94.12 96 ALA A C 1
ATOM 777 O O . ALA A 1 96 ? 7.133 -5.755 -12.144 1.00 94.12 96 ALA A O 1
ATOM 778 N N . TRP A 1 97 ? 7.051 -6.915 -14.069 1.00 95.12 97 TRP A N 1
ATOM 779 C CA . TRP A 1 97 ? 7.667 -8.130 -13.535 1.00 95.12 97 TRP A CA 1
ATOM 780 C C . TRP A 1 97 ? 9.086 -7.886 -13.026 1.00 95.12 97 TRP A C 1
ATOM 782 O O . TRP A 1 97 ? 9.400 -8.267 -11.898 1.00 95.12 97 TRP A O 1
ATOM 792 N N . ALA A 1 98 ? 9.925 -7.210 -13.813 1.00 94.38 98 ALA A N 1
ATOM 793 C CA . ALA A 1 98 ? 11.298 -6.906 -13.430 1.00 94.38 98 ALA A CA 1
ATOM 794 C C . ALA A 1 98 ? 11.355 -6.074 -12.136 1.00 94.38 98 ALA A C 1
ATOM 796 O O . ALA A 1 98 ? 12.145 -6.379 -11.240 1.00 94.38 98 ALA A O 1
ATOM 797 N N . ALA A 1 99 ? 10.473 -5.079 -11.989 1.00 94.00 99 ALA A N 1
ATOM 798 C CA . ALA A 1 99 ? 10.378 -4.265 -10.778 1.00 94.00 99 ALA A CA 1
ATOM 799 C C . ALA A 1 99 ? 9.999 -5.098 -9.539 1.00 94.00 99 ALA A C 1
ATOM 801 O O . ALA A 1 99 ? 10.635 -4.976 -8.490 1.00 94.00 99 ALA A O 1
ATOM 802 N N . VAL A 1 100 ? 8.997 -5.978 -9.657 1.00 94.25 100 VAL A N 1
ATOM 803 C CA . VAL A 1 100 ? 8.553 -6.850 -8.554 1.00 94.25 100 VAL A CA 1
ATOM 804 C C . VAL A 1 100 ? 9.640 -7.853 -8.160 1.00 94.25 100 VAL A C 1
ATOM 806 O O . VAL A 1 100 ? 9.906 -8.033 -6.971 1.00 94.25 100 VAL A O 1
ATOM 809 N N . VAL A 1 101 ? 10.303 -8.480 -9.135 1.00 95.81 101 VAL A N 1
ATOM 810 C CA . VAL A 1 101 ? 11.407 -9.418 -8.876 1.00 95.81 101 VAL A CA 1
ATOM 811 C C . VAL A 1 101 ? 12.572 -8.708 -8.186 1.00 95.81 101 VAL A C 1
ATOM 813 O O . VAL A 1 101 ? 13.068 -9.203 -7.175 1.00 95.81 101 VAL A O 1
ATOM 816 N N . SER A 1 102 ? 12.953 -7.521 -8.663 1.00 95.31 102 SER A N 1
ATOM 817 C CA . SER A 1 102 ? 14.026 -6.713 -8.066 1.00 95.31 102 SER A CA 1
ATOM 818 C C . SER A 1 102 ? 13.718 -6.343 -6.613 1.00 95.31 102 SER A C 1
ATOM 820 O O . SER A 1 102 ? 14.564 -6.503 -5.734 1.00 95.31 102 SER A O 1
ATOM 822 N N . ALA A 1 103 ? 12.484 -5.914 -6.335 1.00 94.50 103 ALA A N 1
ATOM 823 C CA . ALA A 1 103 ? 12.030 -5.610 -4.982 1.00 94.50 103 ALA A CA 1
ATOM 824 C C . ALA A 1 103 ? 12.133 -6.828 -4.050 1.00 94.50 103 ALA A C 1
ATOM 826 O O . ALA A 1 103 ? 12.663 -6.720 -2.944 1.00 94.50 103 ALA A O 1
ATOM 827 N N . ASN A 1 104 ? 11.681 -8.000 -4.506 1.00 94.06 104 ASN A N 1
ATOM 828 C CA . ASN A 1 104 ? 11.756 -9.231 -3.720 1.00 94.06 104 ASN A CA 1
ATOM 829 C C . ASN A 1 104 ? 13.202 -9.681 -3.478 1.00 94.06 104 ASN A C 1
ATOM 831 O O . ASN A 1 104 ? 13.524 -10.082 -2.362 1.00 94.06 104 ASN A O 1
ATOM 835 N N . ALA A 1 105 ? 14.081 -9.573 -4.478 1.00 94.81 105 ALA A N 1
ATOM 836 C CA . ALA A 1 105 ? 15.495 -9.916 -4.336 1.00 94.81 105 ALA A CA 1
ATOM 837 C C . ALA A 1 105 ? 16.183 -9.066 -3.253 1.00 94.81 105 ALA A C 1
ATOM 839 O O . ALA A 1 105 ? 16.875 -9.605 -2.389 1.00 94.81 105 ALA A O 1
ATOM 840 N N . VAL A 1 106 ? 15.928 -7.752 -3.234 1.00 93.50 106 VAL A N 1
ATOM 841 C CA . VAL A 1 106 ? 16.452 -6.850 -2.193 1.00 93.50 106 VAL A CA 1
ATOM 842 C C . VAL A 1 106 ? 15.913 -7.218 -0.808 1.00 93.50 106 VAL A C 1
ATOM 844 O O . VAL A 1 106 ? 16.668 -7.224 0.165 1.00 93.50 106 VAL A O 1
ATOM 847 N N . LEU A 1 107 ? 14.620 -7.535 -0.694 1.00 92.06 107 LEU A N 1
ATOM 848 C CA . LEU A 1 107 ? 14.017 -7.940 0.580 1.00 92.06 107 LEU A CA 1
ATOM 849 C C . LEU A 1 107 ? 14.599 -9.258 1.099 1.00 92.06 107 LEU A C 1
ATOM 851 O O . LEU A 1 107 ? 14.918 -9.347 2.282 1.00 92.06 107 LEU A O 1
ATOM 855 N N . LEU A 1 108 ? 14.777 -10.252 0.227 1.00 94.75 108 LEU A N 1
ATOM 856 C CA . LEU A 1 108 ? 15.416 -11.522 0.574 1.00 94.75 108 LEU A CA 1
ATOM 857 C C . LEU A 1 108 ? 16.853 -11.304 1.048 1.00 94.75 108 LEU A C 1
ATOM 859 O O . LEU A 1 108 ? 17.214 -11.798 2.110 1.00 94.75 108 LEU A O 1
ATOM 863 N N . GLY A 1 109 ? 17.642 -10.498 0.330 1.00 95.50 109 GLY A N 1
ATOM 864 C CA . GLY A 1 109 ? 19.007 -10.163 0.742 1.00 95.50 109 GLY A CA 1
ATOM 865 C C . GLY A 1 109 ? 19.066 -9.525 2.134 1.00 95.50 109 GLY A C 1
ATOM 866 O O . GLY A 1 109 ? 19.885 -9.917 2.959 1.00 95.50 109 GLY A O 1
ATOM 867 N N . ARG A 1 110 ? 18.143 -8.605 2.444 1.00 92.25 110 ARG A N 1
ATOM 868 C CA . ARG A 1 110 ? 18.045 -7.990 3.781 1.00 92.25 110 ARG A CA 1
ATOM 869 C C . ARG A 1 110 ? 17.708 -8.994 4.881 1.00 92.25 110 ARG A C 1
ATOM 871 O O . ARG A 1 110 ? 18.222 -8.857 5.980 1.00 92.25 110 ARG A O 1
ATOM 878 N N . MET A 1 111 ? 16.865 -9.985 4.597 1.00 92.44 111 MET A N 1
ATOM 879 C CA . MET A 1 111 ? 16.511 -11.028 5.570 1.00 92.44 111 MET A CA 1
ATOM 880 C C . MET A 1 111 ? 17.616 -12.067 5.783 1.00 92.44 111 MET A C 1
ATOM 882 O O . MET A 1 111 ? 17.548 -12.807 6.752 1.00 92.44 111 MET A O 1
ATOM 886 N N . LEU A 1 112 ? 18.581 -12.171 4.865 1.00 92.19 112 LEU A N 1
ATOM 887 C CA . LEU A 1 112 ? 19.704 -13.106 4.981 1.00 92.19 112 LEU A CA 1
ATOM 888 C C . LEU A 1 112 ? 20.916 -12.493 5.694 1.00 92.19 112 LEU A C 1
ATOM 890 O O . LEU A 1 112 ? 21.743 -13.229 6.220 1.00 92.19 112 LEU A O 1
ATOM 894 N N . ILE A 1 113 ? 21.045 -11.163 5.670 1.00 88.25 113 ILE A N 1
ATOM 895 C CA . ILE A 1 113 ? 22.164 -10.430 6.286 1.00 88.25 113 ILE A CA 1
ATOM 896 C C . ILE A 1 113 ? 21.841 -10.011 7.733 1.00 88.25 113 ILE A C 1
ATOM 898 O O . ILE A 1 113 ? 22.759 -9.787 8.521 1.00 88.25 113 ILE A O 1
ATOM 902 N N . CYS A 1 114 ? 20.558 -9.890 8.081 1.00 55.72 114 CYS A N 1
ATOM 903 C CA . CYS A 1 114 ? 20.074 -9.584 9.430 1.00 55.72 114 CYS A CA 1
ATOM 904 C C . CYS A 1 114 ? 19.611 -10.849 10.154 1.00 55.72 114 CYS A C 1
ATOM 906 O O . CYS A 1 114 ? 19.828 -10.912 11.383 1.00 55.72 114 CYS A O 1
#

pLDDT: mean 83.1, std 14.98, range [33.91, 96.75]